Protein AF-A0A8C5BKN4-F1 (afdb_monomer)

Secondary structure (DSSP, 8-state):
----TTHHHHHHHHHHHHHHHHHSS-------SS-SS---PPP-SPP----EEPPBTTBPPEE-

Structure (mmCIF, N/CA/C/O backbone):
data_AF-A0A8C5BKN4-F1
#
_entry.id   AF-A0A8C5BKN4-F1
#
loop_
_atom_site.group_PDB
_atom_site.id
_atom_site.type_symbol
_atom_site.label_atom_id
_atom_site.label_alt_id
_atom_site.label_comp_id
_atom_site.label_asym_id
_atom_site.label_entity_id
_atom_site.label_seq_id
_atom_site.pdbx_PDB_ins_code
_atom_site.Cartn_x
_atom_site.Cartn_y
_atom_site.Cartn_z
_atom_site.occupancy
_atom_site.B_iso_or_equiv
_atom_site.auth_seq_id
_atom_site.auth_comp_id
_atom_site.auth_asym_id
_atom_site.auth_atom_id
_atom_site.pdbx_PDB_model_num
ATOM 1 N N . MET A 1 1 ? -54.083 24.968 3.926 1.00 39.03 1 MET A N 1
ATOM 2 C CA . MET A 1 1 ? -52.769 24.992 4.605 1.00 39.03 1 MET A CA 1
ATOM 3 C C . MET A 1 1 ? -51.940 23.852 4.033 1.00 39.03 1 MET A C 1
ATOM 5 O O . MET A 1 1 ? -52.163 22.704 4.391 1.00 39.03 1 MET A O 1
ATOM 9 N N . THR A 1 2 ? -51.082 24.134 3.052 1.00 52.47 2 THR A N 1
ATOM 10 C CA . THR A 1 2 ? -50.205 23.128 2.437 1.00 52.47 2 THR A CA 1
ATOM 11 C C . THR A 1 2 ? -49.069 22.828 3.407 1.00 52.47 2 THR A C 1
ATOM 13 O O . THR A 1 2 ? -48.184 23.654 3.625 1.00 52.47 2 THR A O 1
ATOM 16 N N . THR A 1 3 ? -49.138 21.671 4.059 1.00 56.91 3 THR A N 1
ATOM 17 C CA . THR A 1 3 ? -48.090 21.200 4.964 1.00 56.91 3 THR A CA 1
ATOM 18 C C . THR A 1 3 ? -46.859 20.778 4.152 1.00 56.91 3 THR A C 1
ATOM 20 O O . THR A 1 3 ? -46.767 19.664 3.651 1.00 56.91 3 THR A O 1
ATOM 23 N N . CYS A 1 4 ? -45.899 21.693 4.003 1.00 58.72 4 CYS A N 1
ATOM 24 C CA . CYS A 1 4 ? -44.569 21.429 3.430 1.00 58.72 4 CYS A CA 1
ATOM 25 C C . CYS A 1 4 ? -43.537 21.057 4.518 1.00 58.72 4 CYS A C 1
ATOM 27 O O . CYS A 1 4 ? -42.354 21.361 4.388 1.00 58.72 4 CYS A O 1
ATOM 29 N N . GLY A 1 5 ? -43.985 20.464 5.630 1.00 56.91 5 GLY A N 1
ATOM 30 C CA . GLY A 1 5 ? -43.184 20.285 6.849 1.00 56.91 5 GLY A CA 1
ATOM 31 C C . GLY A 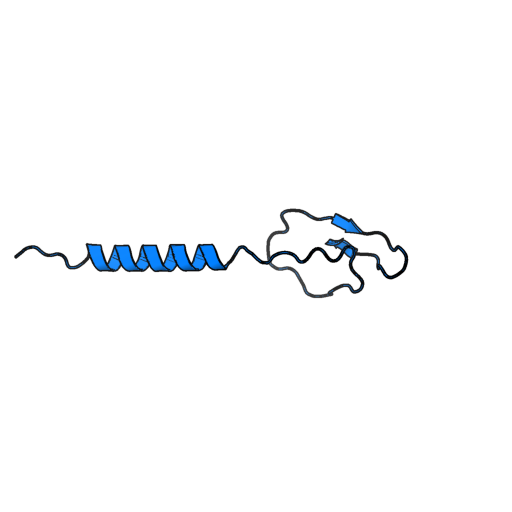1 5 ? -42.176 19.120 6.862 1.00 56.91 5 GLY A C 1
ATOM 32 O O . GLY A 1 5 ? -41.097 19.301 7.425 1.00 56.91 5 GLY A O 1
ATOM 33 N N . PRO A 1 6 ? -42.462 17.936 6.278 1.00 56.16 6 PRO A N 1
ATOM 34 C CA . PRO A 1 6 ? -41.535 16.800 6.379 1.00 56.16 6 PRO A CA 1
ATOM 35 C C . PRO A 1 6 ? -40.617 16.612 5.157 1.00 56.16 6 PRO A C 1
ATOM 37 O O . PRO A 1 6 ? -39.507 16.100 5.298 1.00 56.16 6 PRO A O 1
ATOM 40 N N . VAL A 1 7 ? -41.044 17.041 3.963 1.00 56.19 7 VAL A N 1
ATOM 41 C CA . VAL A 1 7 ? -40.356 16.717 2.695 1.00 56.19 7 VAL A CA 1
ATOM 42 C C . VAL A 1 7 ? -39.018 17.454 2.560 1.00 56.19 7 VAL A C 1
ATOM 44 O O . VAL A 1 7 ? -38.007 16.859 2.195 1.00 56.19 7 VAL A O 1
ATOM 47 N N . THR A 1 8 ? -38.975 18.736 2.923 1.00 57.59 8 THR A N 1
ATOM 48 C CA . THR A 1 8 ? -37.765 19.576 2.851 1.00 57.59 8 THR A CA 1
ATOM 49 C C . THR A 1 8 ? -36.675 19.116 3.813 1.00 57.59 8 THR A C 1
ATOM 51 O O . THR A 1 8 ? -35.498 19.103 3.461 1.00 57.59 8 THR A O 1
ATOM 54 N N . LYS A 1 9 ? -37.062 18.672 5.012 1.00 56.75 9 LYS A N 1
ATOM 55 C CA . LYS A 1 9 ? -36.135 18.176 6.037 1.00 56.75 9 LYS A CA 1
ATOM 56 C C . LYS A 1 9 ? -35.478 16.856 5.615 1.00 56.75 9 LYS A C 1
ATOM 58 O O . LYS A 1 9 ? -34.286 16.668 5.832 1.00 56.75 9 LYS A O 1
ATOM 63 N N . SER A 1 10 ? -36.244 15.979 4.964 1.00 61.34 10 SER A N 1
ATOM 64 C CA . SER A 1 10 ? -35.751 14.707 4.423 1.00 61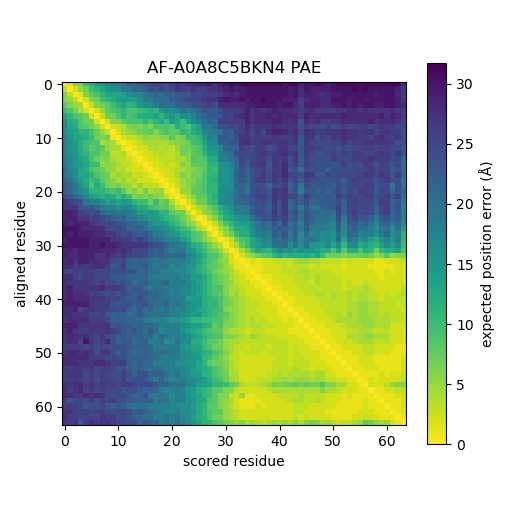.34 10 SER A CA 1
ATOM 65 C C . SER A 1 10 ? -34.801 14.911 3.235 1.00 61.34 10 SER A C 1
ATOM 67 O O . SER A 1 10 ? -33.764 14.254 3.164 1.00 61.34 10 SER A O 1
ATOM 69 N N . LEU A 1 11 ? -35.088 15.883 2.364 1.00 64.81 11 LEU A N 1
ATOM 70 C CA . LEU A 1 11 ? -34.225 16.217 1.229 1.00 64.81 11 LEU A CA 1
ATOM 71 C C . LEU A 1 11 ? -32.876 16.815 1.666 1.00 64.81 11 LEU A C 1
ATOM 73 O O . LEU A 1 11 ? -31.843 16.455 1.104 1.00 64.81 11 LEU A O 1
ATOM 77 N N . LEU A 1 12 ? -32.866 17.675 2.694 1.00 64.94 12 LEU A N 1
ATOM 78 C CA . LEU A 1 12 ? -31.618 18.201 3.262 1.00 64.94 12 LEU A CA 1
ATOM 79 C C . LEU A 1 12 ? -30.741 17.086 3.842 1.00 64.94 12 LEU A C 1
ATOM 81 O O . LEU A 1 12 ? -29.537 17.079 3.608 1.00 64.94 12 LEU A O 1
ATOM 85 N N . LEU A 1 13 ? -31.335 16.139 4.573 1.00 67.25 13 LEU A N 1
ATOM 86 C CA . LEU A 1 13 ? -30.600 15.002 5.132 1.00 67.25 13 LEU A CA 1
ATOM 87 C C . LEU A 1 13 ? -29.985 14.136 4.026 1.00 67.25 13 LEU A C 1
ATOM 89 O O . LEU A 1 13 ? -28.821 13.760 4.133 1.00 67.25 13 LEU A O 1
ATOM 93 N N . LEU A 1 14 ? -30.726 13.884 2.942 1.00 69.12 14 LEU A N 1
ATOM 94 C CA . LEU A 1 14 ? -30.209 13.157 1.781 1.00 69.12 14 LEU A CA 1
ATOM 95 C C . LEU A 1 14 ? -29.017 13.884 1.138 1.00 69.12 14 LEU A C 1
ATOM 97 O O . LEU A 1 14 ? -28.003 13.257 0.843 1.00 69.12 14 LEU A O 1
ATOM 101 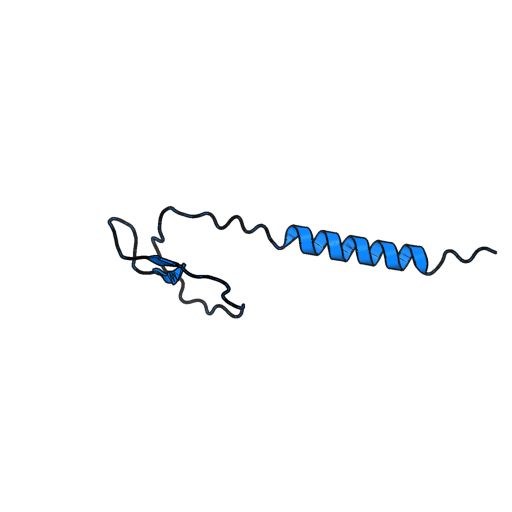N N . ALA A 1 15 ? -29.113 15.205 0.969 1.00 68.25 15 ALA A N 1
ATOM 102 C CA . ALA A 1 15 ? -28.034 16.016 0.408 1.00 68.25 15 ALA A CA 1
ATOM 103 C C . ALA A 1 15 ? -26.769 15.999 1.286 1.00 68.25 15 ALA A C 1
ATOM 105 O O . ALA A 1 15 ? -25.662 15.899 0.758 1.00 68.25 15 ALA A O 1
ATOM 106 N N . VAL A 1 16 ? -26.921 16.039 2.617 1.00 70.00 16 VAL A N 1
ATOM 107 C CA . VAL A 1 16 ? -25.792 15.932 3.558 1.00 70.00 16 VAL A CA 1
ATOM 108 C C . VAL A 1 16 ? -25.130 14.553 3.481 1.00 70.00 16 VAL A C 1
ATOM 110 O O . VAL A 1 16 ? -23.905 14.477 3.416 1.00 70.00 16 VAL A O 1
ATOM 113 N N . VAL A 1 17 ? -25.909 13.467 3.432 1.00 68.19 17 VAL A N 1
ATOM 114 C CA . VAL A 1 17 ? -25.366 12.101 3.306 1.00 68.19 17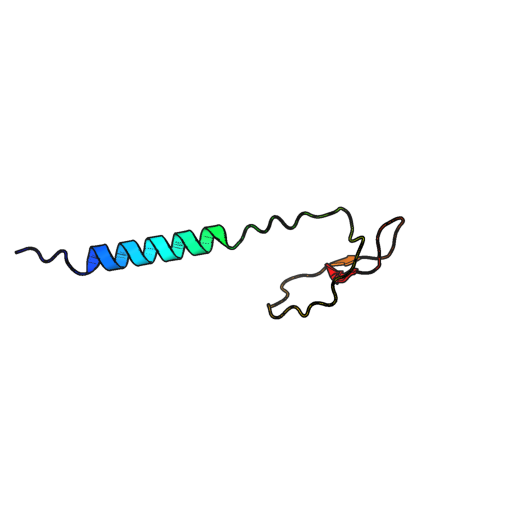 VAL A CA 1
ATOM 115 C C . VAL A 1 17 ? -24.594 11.934 1.994 1.00 68.19 17 VAL A C 1
ATOM 117 O O . VAL A 1 17 ? -23.465 11.447 2.013 1.00 68.19 17 VAL A O 1
ATOM 120 N N . VAL A 1 18 ? -25.145 12.401 0.869 1.00 67.88 18 VAL A N 1
ATOM 121 C CA . VAL A 1 18 ? -24.460 12.351 -0.434 1.00 67.88 18 VAL A CA 1
ATOM 122 C C . VAL A 1 18 ? -23.161 13.167 -0.405 1.00 67.88 18 VAL A C 1
ATOM 124 O O . VAL A 1 18 ? -22.119 12.667 -0.829 1.00 67.88 18 VAL A O 1
ATOM 127 N N . ALA A 1 19 ? -23.173 14.379 0.156 1.00 63.69 19 ALA A N 1
ATOM 128 C CA . ALA A 1 19 ? -21.972 15.213 0.254 1.00 63.69 19 ALA A CA 1
ATOM 129 C C . ALA A 1 19 ? -20.854 14.565 1.094 1.00 63.69 19 ALA A C 1
ATOM 131 O O . ALA A 1 19 ? -19.682 14.657 0.726 1.00 63.69 19 ALA A O 1
ATOM 132 N N . LEU A 1 20 ? -21.205 13.864 2.179 1.00 60.38 20 LEU A N 1
ATOM 133 C CA . LEU A 1 20 ? -20.241 13.133 3.008 1.00 60.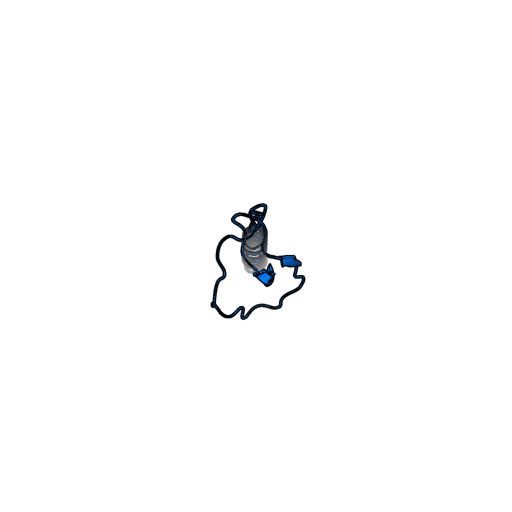38 20 LEU A CA 1
ATOM 134 C C . LEU A 1 20 ? -19.641 11.925 2.273 1.00 60.38 20 LEU A C 1
ATOM 136 O O . LEU A 1 20 ? -18.446 11.668 2.400 1.00 60.38 20 LEU A O 1
ATOM 140 N N . THR A 1 21 ? -20.430 11.217 1.458 1.00 59.97 21 THR A N 1
ATOM 141 C CA . THR A 1 21 ? -19.921 10.077 0.671 1.00 59.97 21 THR A CA 1
ATOM 142 C C . THR A 1 21 ? -18.956 10.490 -0.442 1.00 59.97 21 THR A C 1
ATOM 144 O O . THR A 1 21 ? -18.023 9.750 -0.733 1.00 59.97 21 THR A O 1
ATOM 147 N N . VAL A 1 22 ? -19.118 11.687 -1.020 1.00 57.69 22 VAL A N 1
ATOM 148 C CA . VAL A 1 22 ? -18.229 12.201 -2.081 1.00 57.69 22 VAL A CA 1
ATOM 149 C C . VAL A 1 22 ? -16.862 12.635 -1.531 1.00 57.69 22 VAL A C 1
ATOM 151 O O . VAL A 1 22 ? -15.865 12.559 -2.244 1.00 57.69 22 VAL A O 1
ATOM 154 N N . GLN A 1 23 ? -16.780 13.054 -0.264 1.00 53.62 23 GLN A N 1
ATOM 155 C CA . GLN A 1 23 ? -15.509 13.457 0.360 1.00 53.62 23 GLN A CA 1
ATOM 156 C C . GLN A 1 23 ? -14.665 12.278 0.871 1.00 53.62 23 GLN A C 1
ATOM 158 O O . GLN A 1 23 ? -13.470 12.450 1.100 1.00 53.62 23 GLN A O 1
ATOM 163 N N . GLY A 1 24 ? -15.252 11.089 1.046 1.00 49.56 24 GLY A N 1
ATOM 164 C CA . GLY A 1 24 ? -14.586 9.947 1.685 1.00 49.56 24 GLY A CA 1
ATOM 165 C C . GLY A 1 24 ? -13.717 9.070 0.777 1.00 49.56 24 GLY A C 1
ATOM 166 O O . GLY A 1 24 ? -13.000 8.219 1.289 1.00 49.56 24 GLY A O 1
ATOM 167 N N . SER A 1 25 ? -13.764 9.233 -0.548 1.00 53.81 25 SER A N 1
ATOM 168 C CA . SER A 1 25 ? -13.249 8.208 -1.476 1.00 53.81 25 SER A CA 1
ATOM 169 C C . SER A 1 25 ? -12.116 8.656 -2.398 1.00 53.81 25 SER A C 1
ATOM 171 O O . SER A 1 25 ? -11.790 7.950 -3.347 1.00 53.81 25 SER A O 1
ATOM 173 N N . ALA A 1 26 ? -11.494 9.801 -2.134 1.00 50.06 26 ALA A N 1
ATOM 174 C CA . ALA A 1 26 ? -10.304 10.237 -2.859 1.00 50.06 26 ALA A CA 1
ATOM 175 C C . ALA A 1 26 ? -9.148 10.468 -1.886 1.00 50.06 26 ALA A C 1
ATOM 177 O O . ALA A 1 26 ? -8.527 11.529 -1.859 1.00 50.06 26 ALA A O 1
ATOM 178 N N . ALA A 1 27 ? -8.822 9.444 -1.093 1.00 52.34 27 ALA A N 1
ATOM 179 C CA . ALA A 1 27 ? -7.414 9.236 -0.815 1.00 52.34 27 ALA A CA 1
ATOM 180 C C . ALA A 1 27 ? -6.793 8.917 -2.177 1.00 52.34 27 ALA A C 1
ATOM 182 O O . ALA A 1 27 ? -6.835 7.779 -2.640 1.00 52.34 27 ALA A O 1
ATOM 183 N N . ASP A 1 28 ? -6.321 9.959 -2.863 1.00 46.81 28 ASP A N 1
ATOM 184 C CA . ASP A 1 28 ? -5.341 9.835 -3.929 1.00 46.81 28 ASP A CA 1
ATOM 185 C C . ASP A 1 28 ? -4.197 9.068 -3.273 1.00 46.81 28 ASP A C 1
ATOM 187 O O . ASP A 1 28 ? -3.422 9.620 -2.484 1.00 46.81 28 ASP A O 1
ATOM 191 N N . TRP A 1 29 ? -4.236 7.741 -3.413 1.00 52.56 29 TRP A N 1
ATOM 192 C CA . TRP A 1 29 ? -3.202 6.840 -2.957 1.00 52.56 29 TRP A CA 1
ATOM 193 C C . TRP A 1 29 ? -1.991 7.342 -3.711 1.00 52.56 29 TRP A C 1
ATOM 195 O O . TRP A 1 29 ? -1.835 7.114 -4.906 1.00 52.56 29 TRP A O 1
ATOM 205 N N . LYS A 1 30 ? -1.218 8.207 -3.057 1.00 51.78 30 LYS A N 1
ATOM 206 C CA . LYS A 1 30 ? -0.066 8.822 -3.675 1.00 51.78 30 LYS A CA 1
ATOM 207 C C . LYS A 1 30 ? 0.874 7.661 -3.885 1.00 51.78 30 LYS A C 1
ATOM 209 O O . LYS A 1 30 ? 1.563 7.259 -2.942 1.00 51.78 30 LYS A O 1
ATOM 214 N N . VAL A 1 31 ? 0.816 7.079 -5.080 1.00 55.97 31 VAL A N 1
ATOM 215 C CA . VAL A 1 31 ? 1.645 5.961 -5.497 1.00 55.97 31 VAL A CA 1
ATOM 216 C C . VAL A 1 31 ? 3.037 6.528 -5.535 1.00 55.97 31 VAL A C 1
ATOM 218 O O . VAL A 1 31 ? 3.532 7.052 -6.529 1.00 55.97 31 VAL A O 1
ATOM 221 N N . SER A 1 32 ? 3.667 6.510 -4.375 1.00 61.38 32 SER A N 1
ATOM 222 C CA . SER A 1 32 ? 5.105 6.545 -4.301 1.00 61.38 32 SER A CA 1
ATOM 223 C C . SER A 1 32 ? 5.530 5.397 -5.205 1.00 61.38 32 SER A C 1
ATOM 225 O O . SER A 1 32 ? 4.986 4.303 -5.068 1.00 61.38 32 SER A O 1
ATOM 227 N N . ALA A 1 33 ? 6.444 5.633 -6.148 1.00 77.88 33 ALA A N 1
ATOM 228 C CA . ALA A 1 33 ? 6.864 4.593 -7.090 1.00 77.88 33 ALA A CA 1
ATOM 229 C C . ALA A 1 33 ? 7.267 3.282 -6.377 1.00 77.88 33 ALA A C 1
ATOM 231 O O . ALA A 1 33 ? 7.212 2.213 -6.977 1.00 77.88 33 ALA A O 1
ATOM 232 N N . CYS A 1 34 ? 7.648 3.374 -5.094 1.00 89.31 34 CYS A N 1
ATOM 233 C CA . CYS A 1 34 ? 7.717 2.256 -4.171 1.00 89.31 34 CYS A CA 1
ATOM 234 C C . CYS A 1 34 ? 7.577 2.686 -2.693 1.00 89.31 34 CYS A C 1
ATOM 236 O O . CYS A 1 34 ? 7.806 3.848 -2.337 1.00 89.31 34 CYS A O 1
ATOM 238 N N . CYS A 1 35 ? 7.290 1.734 -1.801 1.00 92.31 35 CYS A N 1
ATOM 239 C CA . CYS A 1 35 ? 7.408 1.889 -0.350 1.00 92.31 35 CYS A CA 1
ATOM 240 C C . CYS A 1 35 ? 8.872 1.959 0.100 1.00 92.31 35 CYS A C 1
ATOM 242 O O . CYS A 1 35 ? 9.679 1.096 -0.252 1.00 92.31 35 CYS A O 1
ATOM 244 N N . THR A 1 36 ? 9.187 2.915 0.977 1.00 94.25 36 THR A N 1
ATOM 245 C CA . THR A 1 36 ? 10.499 3.049 1.647 1.00 94.25 36 THR A CA 1
ATOM 246 C C . THR A 1 36 ? 10.455 2.689 3.133 1.00 94.25 36 THR A C 1
ATOM 248 O O . THR A 1 36 ? 11.495 2.504 3.764 1.00 94.25 36 THR A O 1
ATOM 251 N N . LYS A 1 37 ? 9.250 2.568 3.701 1.00 92.50 37 LYS A N 1
ATOM 252 C CA . LYS A 1 37 ? 8.974 2.143 5.077 1.00 92.50 37 LYS A CA 1
ATOM 253 C C . LYS A 1 37 ? 7.693 1.312 5.093 1.00 92.50 37 LYS A C 1
ATOM 255 O O . LYS A 1 37 ? 6.833 1.504 4.239 1.00 92.50 37 LYS A O 1
ATOM 260 N N . VAL A 1 38 ? 7.575 0.425 6.075 1.00 92.50 38 VAL A N 1
ATOM 261 C CA . VAL A 1 38 ? 6.369 -0.376 6.322 1.00 92.50 38 VAL A CA 1
ATOM 262 C C . VAL A 1 38 ? 5.670 0.108 7.589 1.00 92.50 38 VAL A C 1
ATOM 264 O O . VAL A 1 38 ? 6.332 0.529 8.539 1.00 92.50 38 VAL A O 1
ATOM 267 N N . SER A 1 39 ? 4.339 0.059 7.594 1.00 90.94 39 SER A N 1
ATOM 268 C CA . SER A 1 39 ? 3.535 0.271 8.799 1.00 90.94 39 SER A CA 1
ATOM 269 C C . SER A 1 39 ? 3.287 -1.067 9.491 1.00 90.94 39 SER A C 1
ATOM 271 O O . SER A 1 39 ? 3.124 -2.089 8.830 1.00 90.94 39 SER A O 1
ATOM 273 N N . THR A 1 40 ? 3.242 -1.057 10.820 1.00 93.31 40 THR A N 1
ATOM 274 C CA . THR A 1 40 ? 2.793 -2.195 11.639 1.00 93.31 40 THR A CA 1
ATOM 275 C C . THR A 1 40 ? 1.367 -2.004 12.155 1.00 93.31 40 THR A C 1
ATOM 277 O O . THR A 1 40 ? 0.897 -2.790 12.976 1.00 93.31 40 THR A O 1
ATOM 280 N N . GLN A 1 41 ? 0.678 -0.949 11.710 1.00 94.12 41 GLN A N 1
ATOM 281 C CA . GLN A 1 41 ? -0.716 -0.712 12.066 1.00 94.12 41 GLN A CA 1
ATOM 282 C C . GLN A 1 41 ? -1.608 -1.803 11.482 1.00 94.12 41 GLN A C 1
ATOM 284 O O . GLN A 1 41 ? -1.433 -2.237 10.344 1.00 94.12 41 GLN A O 1
ATOM 289 N N . GLN A 1 42 ? -2.588 -2.222 12.275 1.00 92.12 42 GLN A N 1
ATOM 290 C CA . GLN A 1 42 ? -3.582 -3.183 11.838 1.00 92.12 42 GLN A CA 1
ATOM 291 C C . GLN A 1 42 ? -4.605 -2.496 10.932 1.00 92.12 42 GLN A C 1
ATOM 293 O O . GLN A 1 42 ? -5.225 -1.511 11.328 1.00 92.12 42 GLN A O 1
ATOM 298 N N . ILE A 1 43 ? -4.807 -3.050 9.738 1.00 91.06 43 ILE A N 1
ATOM 299 C CA . ILE A 1 43 ? -5.902 -2.649 8.857 1.00 91.06 43 ILE A CA 1
ATOM 300 C C . ILE A 1 43 ? -7.172 -3.339 9.365 1.00 91.06 43 ILE A C 1
ATOM 302 O O . ILE A 1 43 ? -7.244 -4.566 9.399 1.00 91.06 43 ILE A O 1
ATOM 306 N N . THR A 1 44 ? -8.152 -2.554 9.814 1.00 96.12 44 THR A N 1
ATOM 307 C CA . THR A 1 44 ? -9.466 -3.060 10.261 1.00 96.12 44 THR A CA 1
ATOM 308 C C . THR A 1 44 ? -10.510 -3.060 9.146 1.00 96.12 44 THR A C 1
ATOM 310 O O . THR A 1 44 ? -11.599 -3.601 9.313 1.00 96.12 44 THR A O 1
ATOM 313 N N . GLU A 1 45 ? -10.190 -2.426 8.023 1.00 94.81 45 GLU A N 1
ATOM 314 C CA . GLU A 1 45 ? -11.030 -2.339 6.833 1.00 94.81 45 GLU A CA 1
ATOM 315 C C . GLU A 1 45 ? -10.836 -3.566 5.927 1.00 94.81 45 GLU A C 1
ATOM 317 O O . GLU A 1 45 ? -9.867 -4.316 6.055 1.00 94.81 45 GLU A O 1
ATOM 322 N N . THR A 1 46 ? -11.771 -3.793 5.001 1.00 94.88 46 THR A N 1
ATOM 323 C CA . THR A 1 46 ? -11.646 -4.890 4.029 1.00 94.88 46 THR A CA 1
ATOM 324 C C . THR A 1 46 ? -10.639 -4.520 2.944 1.00 94.88 46 THR A C 1
ATOM 326 O O . THR A 1 46 ? -10.816 -3.521 2.252 1.00 94.88 46 THR A O 1
ATOM 329 N N . ILE A 1 47 ? -9.609 -5.349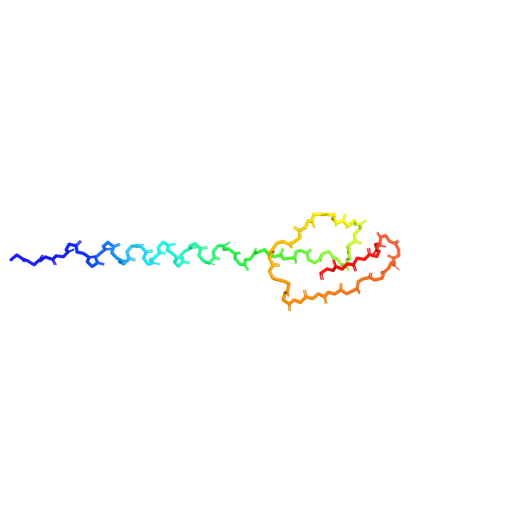 2.768 1.00 91.62 47 ILE A N 1
ATOM 330 C CA . ILE A 1 47 ? -8.627 -5.211 1.687 1.00 91.62 47 ILE A CA 1
ATOM 331 C C . ILE A 1 47 ? -9.263 -5.726 0.394 1.00 91.62 47 ILE A C 1
ATOM 333 O O . ILE A 1 47 ? -9.616 -6.902 0.301 1.00 91.62 47 ILE A O 1
ATOM 337 N N . VAL A 1 48 ? -9.429 -4.841 -0.587 1.00 95.88 48 VAL A N 1
ATOM 338 C CA . VAL A 1 48 ? -10.052 -5.165 -1.884 1.00 95.88 48 VAL A CA 1
ATOM 339 C C . VAL A 1 48 ? -9.038 -5.555 -2.960 1.00 95.88 48 VAL A C 1
ATOM 341 O O . VAL A 1 48 ? -9.395 -6.274 -3.887 1.00 95.88 48 VAL A O 1
ATOM 344 N N . ASP A 1 49 ? -7.792 -5.101 -2.826 1.00 89.38 49 ASP A N 1
ATOM 345 C CA . ASP A 1 49 ? -6.671 -5.414 -3.711 1.00 89.38 49 ASP A CA 1
ATOM 346 C C . ASP A 1 49 ? -5.351 -5.217 -2.952 1.00 89.38 49 ASP A C 1
ATOM 348 O O . ASP A 1 49 ? -5.329 -4.524 -1.930 1.00 89.38 49 ASP A O 1
ATOM 352 N N . PHE A 1 50 ? -4.276 -5.842 -3.430 1.00 91.62 50 PHE A N 1
ATOM 353 C CA . PHE A 1 50 ? -2.936 -5.639 -2.891 1.00 91.62 50 PHE A CA 1
ATOM 354 C C . PHE A 1 50 ? -1.840 -5.896 -3.929 1.00 91.62 50 PHE A C 1
ATOM 356 O O . PHE A 1 50 ? -1.972 -6.722 -4.835 1.00 91.62 50 PHE A O 1
ATOM 363 N N . MET A 1 51 ? -0.690 -5.257 -3.733 1.00 90.31 51 MET A N 1
ATOM 364 C CA . MET A 1 51 ? 0.501 -5.433 -4.553 1.00 90.31 51 MET A CA 1
ATOM 365 C C . MET A 1 51 ? 1.697 -5.860 -3.707 1.00 90.31 51 MET A C 1
ATOM 367 O O . MET A 1 51 ? 2.042 -5.237 -2.703 1.00 90.31 51 MET A O 1
ATOM 371 N N . VAL A 1 52 ? 2.382 -6.917 -4.146 1.00 93.38 52 VAL A N 1
ATOM 372 C CA . VAL A 1 52 ? 3.620 -7.371 -3.503 1.00 93.38 52 VAL A CA 1
ATOM 373 C C . VAL A 1 52 ? 4.803 -6.595 -4.071 1.00 93.38 52 VAL A C 1
ATOM 375 O O . VAL A 1 52 ? 5.174 -6.762 -5.234 1.00 93.38 52 VAL A O 1
ATOM 378 N N . GLN A 1 53 ? 5.458 -5.802 -3.230 1.00 91.81 53 GLN A N 1
ATOM 379 C CA . GLN A 1 53 ? 6.684 -5.099 -3.582 1.00 91.81 53 GLN A CA 1
ATOM 380 C C . GLN A 1 53 ? 7.912 -5.849 -3.075 1.00 91.81 53 GLN A C 1
ATOM 382 O O . GLN A 1 53 ? 8.050 -6.142 -1.886 1.00 91.81 53 GLN A O 1
ATOM 387 N N . HIS A 1 54 ? 8.856 -6.073 -3.984 1.00 95.25 54 HIS A N 1
ATOM 388 C CA . HIS A 1 54 ? 10.171 -6.613 -3.664 1.00 95.25 54 HIS A CA 1
ATOM 389 C C . HIS A 1 54 ? 11.178 -5.475 -3.474 1.00 95.25 54 HIS A C 1
ATOM 391 O O . HIS A 1 54 ? 11.103 -4.436 -4.136 1.00 95.25 54 HIS A O 1
ATOM 397 N N . ARG A 1 55 ? 12.143 -5.675 -2.574 1.00 93.81 55 ARG A N 1
ATOM 398 C CA . ARG A 1 55 ? 13.216 -4.717 -2.297 1.00 93.81 55 ARG A CA 1
ATOM 399 C C . ARG A 1 55 ? 13.994 -4.399 -3.575 1.00 93.81 55 ARG A C 1
ATOM 401 O O . ARG A 1 55 ? 14.519 -5.298 -4.226 1.00 93.81 55 ARG A O 1
ATOM 408 N N . ASN A 1 56 ? 14.137 -3.110 -3.871 1.00 94.31 56 ASN A N 1
ATOM 409 C CA . ASN A 1 56 ? 14.952 -2.609 -4.974 1.00 94.31 56 ASN A CA 1
ATOM 410 C C . ASN A 1 56 ? 15.492 -1.213 -4.630 1.00 94.31 56 ASN A C 1
ATOM 412 O O . ASN A 1 56 ? 14.715 -0.320 -4.309 1.00 94.31 56 ASN A O 1
ATOM 416 N N . ASN A 1 57 ? 16.806 -0.995 -4.701 1.00 93.75 57 ASN A N 1
ATOM 417 C CA . ASN A 1 57 ? 17.444 0.274 -4.327 1.00 93.75 57 ASN A CA 1
ATOM 418 C C . ASN A 1 57 ? 17.002 0.788 -2.935 1.00 93.75 57 ASN A C 1
ATOM 420 O O . ASN A 1 57 ? 17.302 0.169 -1.914 1.00 93.75 57 ASN A O 1
ATOM 424 N N . HIS A 1 58 ? 16.301 1.925 -2.899 1.00 92.81 58 HIS A N 1
ATOM 425 C CA . HIS A 1 58 ? 15.791 2.578 -1.689 1.00 92.81 58 HIS A CA 1
ATOM 426 C C . HIS A 1 58 ? 14.423 2.035 -1.2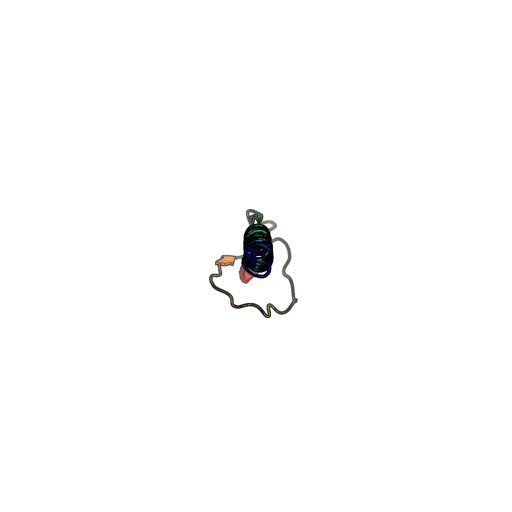35 1.00 92.81 58 HIS A C 1
ATOM 428 O O . HIS A 1 58 ? 13.925 2.422 -0.179 1.00 92.81 58 HIS A O 1
ATOM 434 N N . CYS A 1 59 ? 13.820 1.142 -2.018 1.00 94.19 59 CYS A N 1
ATOM 435 C CA . CYS A 1 59 ? 12.547 0.505 -1.729 1.00 94.19 59 CYS A CA 1
ATOM 436 C C . CYS A 1 59 ? 12.738 -0.686 -0.784 1.00 94.19 59 CYS A C 1
ATOM 438 O O . CYS A 1 59 ? 13.733 -1.407 -0.882 1.00 94.19 59 CYS A O 1
ATOM 440 N N . VAL A 1 60 ? 11.768 -0.934 0.094 1.00 94.94 60 VAL A N 1
ATOM 441 C CA . VAL A 1 60 ? 11.765 -2.068 1.036 1.00 94.94 60 VAL A CA 1
ATOM 442 C C . VAL A 1 60 ? 10.828 -3.186 0.569 1.00 94.94 60 VAL A C 1
ATOM 444 O O . VAL A 1 60 ? 10.062 -2.998 -0.369 1.00 94.94 60 VAL A O 1
ATOM 447 N N . ASN A 1 61 ? 10.871 -4.357 1.206 1.00 96.38 61 ASN A N 1
ATOM 448 C CA . ASN A 1 61 ? 9.819 -5.359 1.009 1.00 96.38 61 ASN A CA 1
ATOM 449 C C . ASN A 1 61 ? 8.521 -4.849 1.646 1.00 96.38 61 ASN A C 1
ATOM 451 O O . ASN A 1 61 ? 8.549 -4.435 2.808 1.00 96.38 61 ASN A O 1
ATOM 455 N N . ALA A 1 62 ? 7.414 -4.870 0.904 1.00 93.88 62 ALA A N 1
ATOM 456 C CA . ALA A 1 62 ? 6.127 -4.362 1.374 1.00 93.88 62 ALA A CA 1
ATOM 457 C C . ALA A 1 62 ? 4.941 -5.057 0.687 1.00 93.88 62 ALA A C 1
ATOM 459 O O . ALA A 1 62 ? 5.084 -5.625 -0.396 1.00 93.88 62 ALA A O 1
ATOM 460 N N . ILE A 1 63 ? 3.777 -4.966 1.328 1.00 91.12 63 ILE A N 1
ATOM 461 C CA . ILE A 1 63 ? 2.462 -5.209 0.730 1.00 91.12 63 ILE A CA 1
ATOM 462 C C . ILE A 1 63 ? 1.779 -3.838 0.682 1.00 91.12 63 ILE A C 1
ATOM 464 O O . ILE A 1 63 ? 1.693 -3.186 1.727 1.00 91.12 63 ILE A O 1
ATOM 468 N N . MET A 1 64 ? 1.393 -3.385 -0.510 1.00 84.50 64 MET A N 1
ATOM 469 C CA . MET A 1 64 ? 0.658 -2.132 -0.738 1.00 84.50 64 MET A CA 1
ATOM 470 C C . MET A 1 64 ? -0.799 -2.402 -1.047 1.00 84.50 64 MET A C 1
ATOM 472 O O . MET A 1 64 ? -1.039 -3.432 -1.710 1.00 84.50 64 MET A O 1
#

Radius of gyration: 21.61 Å; Cα contacts (8 Å, |Δi|>4): 36; chains: 1; bounding box: 70×32×19 Å

Foldseek 3Di:
DPPPDPPVVVVVVVVVVVVVVVVPPPPVVVPPVAALDEDPDDDPDDDPD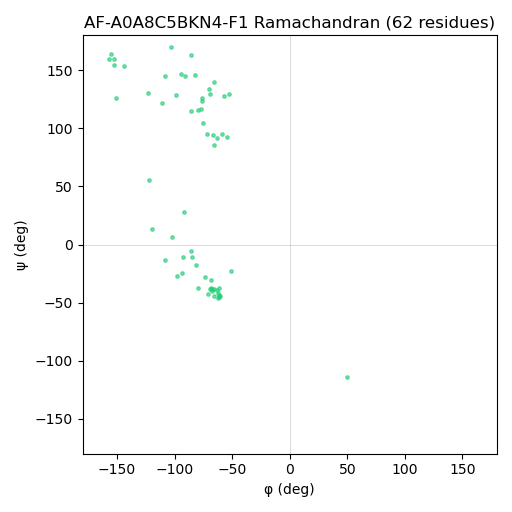WDFDPDDDSHHGDID

Solvent-accessible surface area (backbone atoms only — not comparable to full-atom values): 4380 Å² total; per-residue 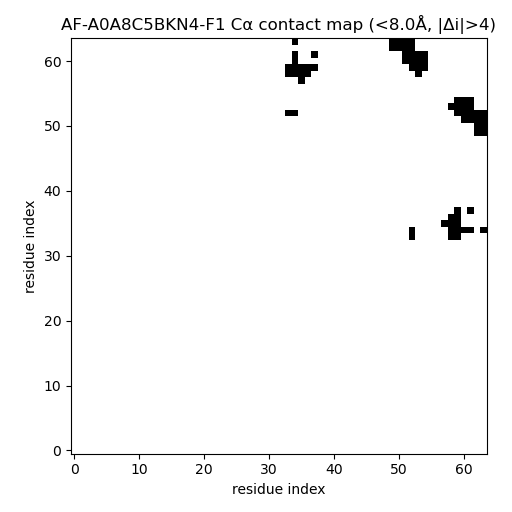(Å²): 134,87,84,73,72,64,64,60,61,52,52,51,53,50,52,52,54,52,55,54,60,68,70,71,74,69,75,72,73,76,74,56,98,58,52,67,74,77,82,88,74,82,80,88,69,87,84,87,75,76,44,86,42,70,63,52,93,79,28,38,68,44,78,84

Mean predicted aligned error: 14.85 Å

pLDDT: mean 75.27, std 17.97, range [39.03, 96.38]

Sequence (64 aa):
MTTCGPVTKSLLLLAVVVALTVQGSAADWKVSACCTKVSTQQITETIVDFMVQHRNNHCVNAIM

Organism: Gadus morhua (NCBI:txid8049)